Protein AF-A0A329RDZ4-F1 (afdb_monomer)

Secondary structure (DSSP, 8-state):
-PPS-----HHHHHHHHHHHHHTEETTEE-TTHHHHHHHHHT--HHHHHHHHHHHHHH--

Radius of gyration: 11.23 Å; Cα contacts (8 Å, |Δi|>4): 38; chains: 1; bounding box: 34×18×22 Å

Structure (mmCIF, N/CA/C/O backbone):
data_AF-A0A329RDZ4-F1
#
_entry.id   AF-A0A329RDZ4-F1
#
loop_
_atom_site.group_PDB
_atom_site.id
_atom_site.type_symbol
_atom_site.label_atom_id
_atom_site.label_alt_id
_atom_site.label_comp_id
_atom_site.label_asym_id
_atom_site.label_entity_id
_atom_site.label_seq_id
_atom_site.pdbx_PDB_ins_code
_atom_site.Cartn_x
_atom_site.Cartn_y
_atom_site.Cartn_z
_atom_site.occupancy
_atom_site.B_iso_or_equiv
_atom_site.auth_seq_id
_atom_site.auth_comp_id
_atom_site.auth_asym_id
_atom_site.auth_atom_id
_atom_site.pdbx_PDB_model_num
ATOM 1 N N . MET A 1 1 ? -24.434 4.514 10.493 1.00 39.34 1 MET A N 1
ATOM 2 C CA . MET A 1 1 ? -23.690 5.340 9.516 1.00 39.34 1 MET A CA 1
ATOM 3 C C . MET A 1 1 ? -22.206 5.111 9.762 1.00 39.34 1 MET A C 1
ATOM 5 O O . MET A 1 1 ? -21.777 5.466 10.853 1.00 39.34 1 MET A O 1
ATOM 9 N N . PRO A 1 2 ? -21.431 4.452 8.880 1.00 41.62 2 PRO A N 1
ATOM 10 C CA . PRO A 1 2 ? -19.999 4.314 9.117 1.00 41.62 2 PRO A CA 1
ATOM 11 C C . PRO A 1 2 ? -19.318 5.656 8.810 1.00 41.62 2 PRO A C 1
ATOM 13 O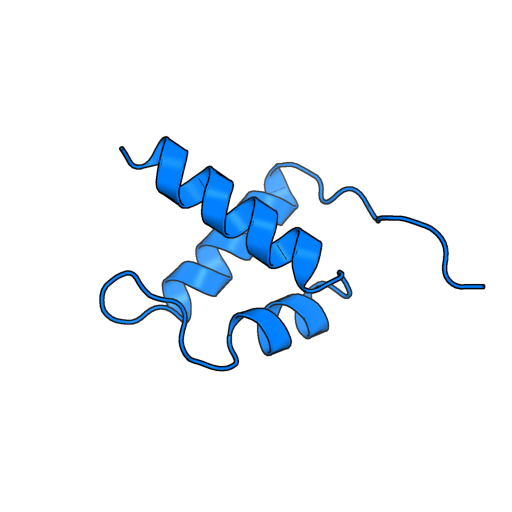 O . PRO A 1 2 ? -19.564 6.272 7.775 1.00 41.62 2 PRO A O 1
ATOM 16 N N . SER A 1 3 ? -18.542 6.130 9.777 1.00 46.66 3 SER A N 1
ATOM 17 C CA . SER A 1 3 ? -17.869 7.427 9.842 1.00 46.66 3 SER A CA 1
ATOM 18 C C . SER A 1 3 ? -16.768 7.600 8.780 1.00 46.66 3 SER A C 1
ATOM 20 O O . SER A 1 3 ? -16.225 6.615 8.272 1.00 46.66 3 SER A O 1
ATOM 22 N N . PRO A 1 4 ? -16.430 8.854 8.416 1.00 54.53 4 PRO A N 1
ATOM 23 C CA . PRO A 1 4 ? -15.502 9.148 7.336 1.00 54.53 4 PRO A CA 1
ATOM 24 C C . PRO A 1 4 ? -14.055 8.895 7.776 1.00 54.53 4 PRO A C 1
ATOM 26 O O . PRO A 1 4 ? -13.584 9.460 8.757 1.00 54.53 4 PRO A O 1
ATOM 29 N N . THR A 1 5 ? -13.351 8.071 6.998 1.00 57.28 5 THR A N 1
ATOM 30 C CA . THR A 1 5 ? -11.886 8.074 6.850 1.00 57.28 5 THR A CA 1
ATOM 31 C C . THR A 1 5 ? -11.082 7.985 8.154 1.00 57.28 5 THR A C 1
ATOM 33 O O . THR A 1 5 ? -10.629 9.000 8.678 1.00 57.28 5 THR A O 1
ATOM 36 N N . GLN A 1 6 ? -10.787 6.762 8.617 1.00 57.19 6 GLN A N 1
ATOM 37 C CA . GLN A 1 6 ? -9.570 6.551 9.411 1.00 57.19 6 GLN A CA 1
ATOM 38 C C . GLN A 1 6 ? -8.389 7.067 8.580 1.00 57.19 6 GLN A C 1
ATOM 40 O O . GLN A 1 6 ? -8.031 6.487 7.551 1.00 57.19 6 GLN A O 1
ATOM 45 N N . ASN A 1 7 ? -7.834 8.207 8.985 1.00 60.75 7 ASN A N 1
ATOM 46 C CA . ASN A 1 7 ? -6.568 8.683 8.463 1.00 60.75 7 ASN A CA 1
ATOM 47 C C . ASN A 1 7 ? -5.504 7.691 8.933 1.00 60.75 7 ASN A C 1
ATOM 49 O O . ASN A 1 7 ? -5.133 7.714 10.100 1.00 60.75 7 ASN A O 1
ATOM 53 N N . LEU A 1 8 ? -5.056 6.812 8.031 1.00 66.81 8 LEU A N 1
ATOM 54 C CA . LEU A 1 8 ? -3.882 5.970 8.268 1.00 66.81 8 LEU A CA 1
ATOM 55 C C . LEU A 1 8 ? -2.731 6.879 8.689 1.00 66.81 8 LEU A C 1
ATOM 57 O O . LEU A 1 8 ? -2.470 7.873 7.997 1.00 66.81 8 LEU A O 1
ATOM 61 N N . SER A 1 9 ? -2.066 6.548 9.790 1.00 72.75 9 SER A N 1
ATOM 62 C CA . SER A 1 9 ? -0.822 7.214 10.189 1.00 72.75 9 SER A CA 1
ATOM 63 C C . SER A 1 9 ? 0.255 6.967 9.130 1.00 72.75 9 SER A C 1
ATOM 65 O O . SER A 1 9 ? 0.159 5.995 8.380 1.00 72.75 9 SER A O 1
ATOM 67 N N . ASP A 1 10 ? 1.286 7.809 9.047 1.00 75.81 10 ASP A N 1
ATOM 68 C CA . ASP A 1 10 ? 2.365 7.617 8.064 1.00 75.81 10 ASP A CA 1
ATOM 69 C C . ASP A 1 10 ? 2.984 6.214 8.146 1.00 75.81 10 ASP A C 1
ATOM 71 O O . ASP A 1 10 ? 3.063 5.527 7.133 1.00 75.81 10 ASP A O 1
ATOM 75 N N . SER A 1 11 ? 3.220 5.700 9.356 1.00 77.56 11 SER A N 1
ATOM 76 C CA . SER A 1 11 ? 3.704 4.327 9.557 1.00 77.56 11 SER A CA 1
ATOM 77 C C . SER A 1 11 ? 2.744 3.245 9.039 1.00 77.56 11 SER A C 1
ATOM 79 O O . SER A 1 11 ? 3.180 2.197 8.566 1.00 77.56 11 SER A O 1
ATOM 81 N N . GLU A 1 12 ? 1.427 3.472 9.103 1.00 78.44 12 GLU A N 1
ATOM 82 C CA . GLU A 1 12 ? 0.447 2.533 8.545 1.00 78.44 12 GLU A CA 1
ATOM 83 C C . GLU A 1 12 ? 0.381 2.635 7.017 1.00 78.44 12 GLU A C 1
ATOM 85 O O . GLU A 1 12 ? 0.162 1.627 6.342 1.00 78.44 12 GLU A O 1
ATOM 90 N N . ARG A 1 13 ? 0.603 3.830 6.448 1.00 79.81 13 ARG A N 1
ATOM 91 C CA . ARG A 1 13 ? 0.742 3.996 4.994 1.00 79.81 13 ARG A CA 1
ATOM 92 C C . ARG A 1 13 ? 1.965 3.248 4.487 1.00 79.81 13 ARG A C 1
ATOM 94 O O . ARG A 1 13 ? 1.826 2.535 3.499 1.00 79.81 13 ARG A O 1
ATOM 101 N N . ASP A 1 14 ? 3.094 3.326 5.185 1.00 80.25 14 ASP A N 1
ATOM 102 C CA . ASP A 1 14 ? 4.298 2.568 4.831 1.00 80.25 14 ASP A CA 1
ATOM 103 C C . ASP A 1 14 ? 4.039 1.062 4.869 1.00 80.25 14 ASP A C 1
ATOM 105 O O . ASP A 1 14 ? 4.350 0.351 3.915 1.00 80.25 14 ASP A O 1
ATOM 109 N N . GLN A 1 15 ? 3.371 0.557 5.910 1.00 83.44 15 GLN A N 1
ATOM 110 C CA . GLN A 1 15 ? 3.005 -0.862 5.969 1.00 83.44 15 GLN A CA 1
ATOM 111 C C . GLN A 1 15 ? 2.045 -1.284 4.849 1.00 83.44 15 GLN A C 1
ATOM 113 O O . GLN A 1 15 ? 2.165 -2.396 4.320 1.00 83.44 15 GLN A O 1
ATOM 118 N N . VAL A 1 16 ? 1.099 -0.419 4.469 1.00 82.25 16 VAL A N 1
ATOM 119 C CA . VAL A 1 16 ? 0.210 -0.637 3.318 1.00 82.25 16 VAL A CA 1
ATOM 120 C C . VAL A 1 16 ? 1.014 -0.692 2.021 1.00 82.25 16 VAL A C 1
ATOM 122 O O . VAL A 1 16 ? 0.776 -1.588 1.211 1.00 82.25 16 VAL A O 1
ATOM 125 N N . VAL A 1 17 ? 1.965 0.223 1.828 1.00 80.94 17 VAL A N 1
ATOM 126 C CA . VAL A 1 17 ? 2.834 0.276 0.644 1.00 80.94 17 VAL A CA 1
ATOM 127 C C . VAL A 1 17 ? 3.718 -0.963 0.572 1.00 80.94 17 VAL A C 1
ATOM 129 O O . VAL A 1 17 ? 3.720 -1.623 -0.461 1.00 80.94 17 VAL A O 1
ATOM 132 N N . VAL A 1 18 ? 4.367 -1.360 1.670 1.00 83.75 18 VAL A N 1
ATOM 133 C CA . VAL A 1 18 ? 5.173 -2.591 1.752 1.00 83.75 18 VAL A CA 1
ATOM 134 C C . VAL A 1 18 ? 4.323 -3.829 1.467 1.00 83.75 18 VAL A C 1
ATOM 136 O O . VAL A 1 18 ? 4.729 -4.689 0.690 1.00 83.75 18 VAL A O 1
ATOM 139 N N . SER A 1 19 ? 3.116 -3.911 2.033 1.00 82.88 19 SER A N 1
ATOM 140 C CA . SER A 1 19 ? 2.197 -5.027 1.766 1.00 82.88 19 SER A CA 1
ATOM 141 C C . SER A 1 19 ? 1.763 -5.063 0.297 1.00 82.88 19 SER A C 1
ATOM 143 O O . SER A 1 19 ? 1.685 -6.132 -0.304 1.00 82.88 19 SER A O 1
ATOM 145 N N . LEU A 1 20 ? 1.494 -3.902 -0.307 1.00 80.69 20 LEU A N 1
ATOM 146 C CA . LEU A 1 20 ? 1.166 -3.800 -1.728 1.00 80.69 20 LEU A CA 1
ATOM 147 C C . LEU A 1 20 ? 2.359 -4.134 -2.620 1.00 80.69 20 LEU A C 1
ATOM 149 O O . LEU A 1 20 ? 2.146 -4.770 -3.646 1.00 80.69 20 LEU A O 1
ATOM 153 N N . LEU A 1 21 ? 3.577 -3.745 -2.242 1.00 80.38 21 LEU A N 1
ATOM 154 C CA . LEU A 1 21 ? 4.825 -4.097 -2.923 1.00 80.38 21 LEU A CA 1
ATOM 155 C C . LEU A 1 21 ? 5.056 -5.609 -2.890 1.00 80.38 21 LEU A C 1
ATOM 157 O O . LEU A 1 21 ? 5.301 -6.200 -3.933 1.00 80.38 21 LEU A O 1
ATOM 161 N N . GLN A 1 22 ? 4.868 -6.254 -1.735 1.00 80.75 22 GLN A N 1
ATOM 162 C CA . GLN A 1 22 ? 4.934 -7.717 -1.607 1.00 80.75 22 GLN A CA 1
ATOM 163 C C . GLN A 1 22 ? 3.878 -8.436 -2.460 1.00 80.75 22 GLN A C 1
ATOM 165 O O . GLN A 1 22 ? 4.103 -9.549 -2.928 1.00 80.75 22 GLN A O 1
ATOM 170 N N . CYS A 1 23 ? 2.717 -7.809 -2.668 1.00 74.00 23 CYS A N 1
ATOM 171 C CA . CYS A 1 23 ? 1.654 -8.313 -3.538 1.00 74.00 23 CYS A CA 1
ATOM 172 C C . CYS A 1 23 ? 1.719 -7.764 -4.977 1.00 74.00 23 CYS A C 1
ATOM 174 O O . CYS A 1 23 ? 0.800 -8.024 -5.765 1.00 74.00 23 CYS A O 1
ATOM 176 N N . SER A 1 24 ? 2.748 -6.988 -5.322 1.00 75.00 24 SER A N 1
ATOM 177 C CA . SER A 1 24 ? 2.968 -6.462 -6.667 1.00 75.00 24 SER A CA 1
ATOM 178 C C . SER A 1 24 ? 3.929 -7.365 -7.417 1.00 75.00 24 SER A C 1
ATOM 180 O O . SER A 1 24 ? 4.946 -7.794 -6.884 1.00 75.00 24 SER A O 1
ATOM 182 N N . VAL A 1 25 ? 3.606 -7.633 -8.676 1.00 67.38 25 VAL A N 1
ATOM 183 C CA . VAL A 1 25 ? 4.504 -8.298 -9.622 1.00 67.38 25 VAL A CA 1
ATOM 184 C C . VAL A 1 25 ? 4.704 -7.297 -10.755 1.00 67.38 25 VAL A C 1
ATOM 186 O O . VAL A 1 25 ? 3.726 -6.709 -11.220 1.00 67.38 25 VAL A O 1
ATOM 189 N N . ASP A 1 26 ? 5.957 -7.005 -11.107 1.00 67.38 26 ASP A N 1
ATOM 190 C CA . ASP A 1 26 ? 6.326 -6.005 -12.127 1.00 67.38 26 ASP A CA 1
ATOM 191 C C . ASP A 1 26 ? 5.827 -4.568 -11.849 1.00 67.38 26 ASP A C 1
ATOM 193 O O . ASP A 1 26 ? 5.441 -3.824 -12.750 1.00 67.38 26 ASP A O 1
ATOM 197 N N . GLY A 1 27 ? 5.796 -4.149 -10.577 1.00 66.31 27 GLY A N 1
ATOM 198 C CA . GLY A 1 27 ? 5.411 -2.776 -10.203 1.00 66.31 27 GLY A CA 1
ATOM 199 C C . GLY A 1 27 ? 3.912 -2.472 -10.349 1.00 66.31 27 GLY A C 1
ATOM 200 O O . GLY A 1 27 ? 3.502 -1.299 -10.329 1.00 66.31 27 GLY A O 1
ATOM 201 N N . VAL A 1 28 ? 3.089 -3.519 -10.488 1.00 71.00 28 VAL A N 1
ATOM 202 C CA . VAL A 1 28 ? 1.626 -3.442 -10.493 1.00 71.00 28 VAL A CA 1
ATOM 203 C C . VAL A 1 28 ? 1.063 -4.344 -9.388 1.00 71.00 28 VAL A C 1
ATOM 205 O O . VAL A 1 28 ? 1.343 -5.546 -9.378 1.00 71.00 28 VAL A O 1
ATOM 208 N N . PRO A 1 29 ? 0.224 -3.814 -8.475 1.00 73.69 29 PRO A N 1
ATOM 209 C CA . PRO A 1 29 ? -0.446 -4.633 -7.478 1.00 73.69 29 PRO A CA 1
ATOM 210 C C . PRO A 1 29 ? -1.313 -5.676 -8.166 1.00 73.69 29 PRO A C 1
ATOM 212 O O . PRO A 1 29 ? -2.113 -5.343 -9.050 1.00 73.69 29 PRO A O 1
ATOM 215 N N . ARG A 1 30 ? -1.201 -6.936 -7.736 1.00 76.38 30 ARG A N 1
ATOM 216 C CA . ARG A 1 30 ? -2.025 -8.022 -8.270 1.00 76.38 30 ARG A CA 1
ATOM 217 C C . ARG A 1 30 ? -3.509 -7.647 -8.213 1.00 76.38 30 ARG A C 1
ATOM 219 O O . ARG A 1 30 ? -3.979 -7.007 -7.268 1.00 76.38 30 ARG A O 1
ATOM 226 N N . ARG A 1 31 ? -4.286 -8.063 -9.218 1.00 70.56 31 ARG A N 1
ATOM 227 C CA . ARG A 1 31 ? -5.736 -7.817 -9.271 1.00 70.56 31 ARG A CA 1
ATOM 228 C C . ARG A 1 31 ? -6.407 -8.445 -8.042 1.00 70.56 31 ARG A C 1
ATOM 230 O O . ARG A 1 31 ? -6.563 -9.655 -7.975 1.00 70.56 31 ARG A O 1
ATOM 237 N N . GLY A 1 32 ? -6.786 -7.611 -7.073 1.00 76.56 32 GLY A N 1
ATOM 238 C CA . GLY A 1 32 ? -7.325 -8.054 -5.780 1.00 76.56 32 GLY A CA 1
ATOM 239 C C . GLY A 1 32 ? -6.481 -7.651 -4.568 1.00 76.56 32 GLY A C 1
ATOM 240 O O . GLY A 1 32 ? -7.057 -7.488 -3.497 1.00 76.56 32 GLY A O 1
ATOM 241 N N . ALA A 1 33 ? -5.194 -7.338 -4.745 1.00 80.38 33 ALA A N 1
ATOM 242 C CA . ALA A 1 33 ? -4.291 -6.927 -3.666 1.00 80.38 33 ALA A CA 1
ATOM 243 C C . ALA A 1 33 ? -4.821 -5.699 -2.912 1.00 80.38 33 ALA A C 1
ATOM 245 O O . ALA A 1 33 ? -4.892 -5.697 -1.692 1.00 80.38 33 ALA A O 1
ATOM 246 N N . ILE A 1 34 ? -5.332 -4.690 -3.629 1.00 80.69 34 ILE A N 1
ATOM 247 C CA . ILE A 1 34 ? -5.975 -3.519 -3.005 1.00 80.69 34 ILE A CA 1
ATOM 248 C C . ILE A 1 34 ? -7.162 -3.929 -2.123 1.00 80.69 34 ILE A C 1
ATOM 250 O O . ILE A 1 34 ? -7.395 -3.307 -1.094 1.00 80.69 34 ILE A O 1
ATOM 254 N N . LYS A 1 35 ? -7.930 -4.955 -2.513 1.00 81.69 35 LYS A N 1
ATOM 255 C CA . LYS A 1 35 ? -9.077 -5.443 -1.736 1.00 81.69 35 LYS A CA 1
ATOM 256 C C . LYS A 1 35 ? -8.614 -6.232 -0.507 1.00 81.69 35 LYS A C 1
ATOM 258 O O . LYS A 1 35 ? -9.196 -6.048 0.555 1.00 81.69 35 LYS A O 1
ATOM 263 N N . GLU A 1 36 ? -7.583 -7.064 -0.639 1.00 83.06 36 GLU A N 1
ATOM 264 C CA . GLU A 1 36 ? -6.989 -7.803 0.483 1.00 83.06 36 GLU A CA 1
ATOM 265 C C . GLU A 1 36 ? -6.342 -6.869 1.504 1.00 83.06 36 GLU A C 1
ATOM 267 O O . GLU A 1 36 ? -6.637 -6.960 2.692 1.00 83.06 36 GLU A O 1
ATOM 272 N N . VAL A 1 37 ? -5.529 -5.913 1.049 1.00 82.50 37 VAL A N 1
ATOM 273 C CA . VAL A 1 37 ? -4.893 -4.924 1.926 1.00 82.50 37 VAL A CA 1
ATOM 274 C C . VAL A 1 37 ? -5.955 -4.011 2.551 1.00 82.50 37 VAL A C 1
ATOM 276 O O . VAL A 1 37 ? -5.923 -3.785 3.756 1.00 82.50 37 VAL A O 1
ATOM 279 N N . ALA A 1 38 ? -6.970 -3.574 1.798 1.00 83.06 38 ALA A N 1
ATOM 280 C CA . ALA A 1 38 ? -8.105 -2.837 2.367 1.00 83.06 38 ALA A CA 1
ATOM 281 C C . ALA A 1 38 ? -8.811 -3.623 3.484 1.00 83.06 38 ALA A C 1
ATOM 283 O O . ALA A 1 38 ? -9.107 -3.061 4.535 1.00 83.06 38 ALA A O 1
ATOM 284 N N . ALA A 1 39 ? -9.042 -4.926 3.288 1.00 83.00 39 ALA A N 1
ATOM 285 C CA . ALA A 1 39 ? -9.646 -5.781 4.306 1.00 83.00 39 ALA A CA 1
ATOM 286 C C . ALA A 1 39 ? -8.733 -5.956 5.532 1.00 83.00 39 ALA A C 1
ATOM 288 O O . ALA A 1 39 ? -9.213 -5.882 6.662 1.00 83.00 39 ALA A O 1
ATOM 289 N N . LYS A 1 40 ? -7.423 -6.129 5.316 1.00 82.44 40 LYS A N 1
ATOM 290 C CA . LYS A 1 40 ? -6.421 -6.313 6.376 1.00 82.44 40 LYS A CA 1
ATOM 291 C C . LYS A 1 40 ? -6.290 -5.081 7.271 1.00 82.44 40 LYS A C 1
ATOM 293 O O . LYS A 1 40 ? -6.250 -5.215 8.488 1.00 82.44 40 LYS A O 1
ATOM 298 N N . PHE A 1 41 ? -6.288 -3.895 6.670 1.00 77.94 41 PHE A N 1
ATOM 299 C CA . PHE A 1 41 ? -6.180 -2.618 7.380 1.00 77.94 41 PHE A CA 1
ATOM 300 C C . PHE A 1 41 ? -7.548 -2.007 7.735 1.00 77.94 41 PHE A C 1
ATOM 302 O O . PHE A 1 41 ? -7.60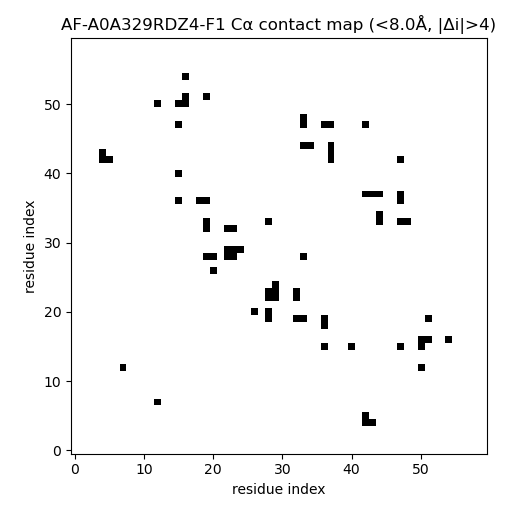3 -0.937 8.327 1.00 77.94 41 PHE A O 1
ATOM 309 N N . ARG A 1 42 ? -8.662 -2.674 7.385 1.00 77.69 42 ARG A N 1
ATOM 310 C CA . ARG A 1 42 ? -10.048 -2.186 7.556 1.00 77.69 42 ARG A CA 1
ATOM 311 C C . ARG A 1 42 ? -10.279 -0.766 7.022 1.00 77.69 42 ARG A C 1
ATOM 313 O O . ARG A 1 42 ? -11.089 -0.014 7.557 1.00 77.69 42 ARG A O 1
ATOM 320 N N . VAL A 1 43 ? -9.604 -0.413 5.935 1.00 79.81 43 VAL A N 1
ATOM 321 C CA . VAL A 1 43 ? -9.724 0.901 5.293 1.00 79.81 43 VAL A CA 1
ATOM 322 C C . VAL A 1 43 ? -10.423 0.804 3.950 1.00 79.81 43 VAL A C 1
ATOM 324 O O . VAL A 1 43 ? -10.461 -0.243 3.305 1.00 79.81 43 VAL A O 1
ATOM 327 N N . ASP A 1 44 ? -10.957 1.934 3.495 1.00 81.75 44 ASP A N 1
ATOM 328 C CA . ASP A 1 44 ? -11.572 2.002 2.181 1.00 81.75 44 ASP A CA 1
ATOM 329 C C . ASP A 1 44 ? -10.540 1.770 1.065 1.00 81.75 44 ASP A C 1
ATOM 331 O O . ASP A 1 44 ? -9.388 2.221 1.118 1.00 81.75 44 ASP A O 1
ATOM 335 N N . ARG A 1 45 ? -10.979 1.107 -0.008 1.00 80.19 45 ARG A N 1
ATOM 336 C CA . ARG A 1 45 ? -10.148 0.841 -1.192 1.00 80.19 45 ARG A CA 1
ATOM 337 C C . ARG A 1 45 ? -9.639 2.136 -1.831 1.00 80.19 45 ARG A C 1
ATOM 339 O O . ARG A 1 45 ? -8.565 2.122 -2.440 1.00 80.19 45 ARG A O 1
ATOM 346 N N . ARG A 1 46 ? -10.366 3.254 -1.694 1.00 81.44 46 ARG A N 1
ATOM 347 C CA . ARG A 1 46 ? -9.912 4.584 -2.129 1.00 81.44 46 A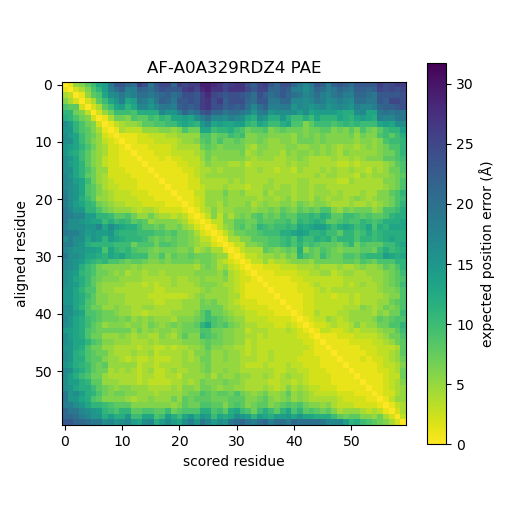RG A CA 1
ATOM 348 C C . ARG A 1 46 ? -8.703 5.058 -1.336 1.00 81.44 46 ARG A C 1
ATOM 350 O O . ARG A 1 46 ? -7.811 5.642 -1.944 1.00 81.44 46 ARG A O 1
ATOM 357 N N . THR A 1 47 ? -8.641 4.794 -0.032 1.00 80.88 47 THR A N 1
ATOM 358 C CA . THR A 1 47 ? -7.489 5.164 0.803 1.00 80.88 47 THR A CA 1
ATOM 359 C C . THR A 1 47 ? -6.250 4.403 0.351 1.00 80.88 47 THR A C 1
ATOM 361 O O . THR A 1 47 ? -5.245 5.027 0.024 1.00 80.88 47 THR A O 1
ATOM 364 N N . ILE A 1 48 ? -6.359 3.079 0.201 1.00 81.94 48 ILE A N 1
ATOM 365 C CA . ILE A 1 48 ? -5.273 2.233 -0.318 1.00 81.94 48 ILE A CA 1
ATOM 366 C C . ILE A 1 48 ? -4.828 2.697 -1.715 1.00 81.94 48 ILE A C 1
ATOM 368 O O . ILE A 1 48 ? -3.637 2.829 -1.982 1.00 81.94 48 ILE A O 1
ATOM 372 N N . SER A 1 49 ? -5.778 3.015 -2.602 1.00 81.88 49 S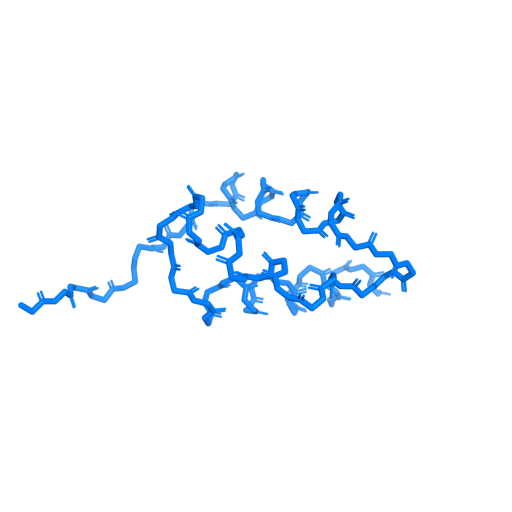ER A N 1
ATOM 373 C CA . SER A 1 49 ? -5.466 3.499 -3.956 1.00 81.88 49 SER A CA 1
ATOM 374 C C . SER A 1 49 ? -4.766 4.862 -3.953 1.00 81.88 49 SER A C 1
ATOM 376 O O . SER A 1 49 ? -3.889 5.097 -4.782 1.00 81.88 49 SER A O 1
ATOM 378 N N . ARG A 1 50 ? -5.141 5.775 -3.044 1.00 82.94 50 ARG A N 1
ATOM 379 C CA . ARG A 1 50 ? -4.474 7.079 -2.886 1.00 82.94 50 ARG A CA 1
ATOM 380 C C . ARG A 1 50 ? -3.059 6.914 -2.345 1.00 82.94 50 ARG A C 1
ATOM 382 O O . ARG A 1 50 ? -2.157 7.549 -2.876 1.00 82.94 50 ARG A O 1
ATOM 389 N N . VAL A 1 51 ? -2.873 6.050 -1.347 1.00 83.31 51 VAL A N 1
ATOM 390 C CA . VAL A 1 51 ? -1.554 5.725 -0.784 1.00 83.31 51 VAL A CA 1
ATOM 391 C C . VAL A 1 51 ? -0.645 5.141 -1.865 1.00 83.31 51 VAL A C 1
ATOM 393 O O . VAL A 1 51 ? 0.455 5.643 -2.059 1.00 83.31 51 VAL A O 1
ATOM 396 N N . TRP A 1 52 ? -1.137 4.179 -2.649 1.00 81.44 52 TRP A N 1
ATOM 397 C CA . TRP A 1 52 ? -0.376 3.596 -3.756 1.00 81.44 52 TRP A CA 1
ATOM 398 C C . TRP A 1 52 ? 0.023 4.624 -4.820 1.00 81.44 52 TRP A C 1
ATOM 400 O O . TRP A 1 52 ? 1.169 4.659 -5.256 1.00 81.44 52 TRP A O 1
ATOM 410 N N . LYS A 1 53 ? -0.912 5.495 -5.229 1.00 82.50 53 LYS A N 1
ATOM 411 C CA . LYS A 1 53 ? -0.614 6.575 -6.183 1.00 82.50 53 LYS A CA 1
ATOM 412 C C . LYS A 1 53 ? 0.432 7.551 -5.649 1.00 82.50 53 LYS A C 1
ATOM 414 O O . LYS A 1 53 ? 1.253 8.011 -6.431 1.00 82.50 53 LYS A O 1
ATOM 419 N N . LYS A 1 54 ? 0.381 7.875 -4.353 1.00 81.56 54 LYS A N 1
ATOM 420 C CA . LYS A 1 54 ? 1.354 8.765 -3.715 1.00 81.56 54 LYS A CA 1
ATOM 421 C C . LYS A 1 54 ? 2.738 8.109 -3.667 1.00 81.56 54 LYS A C 1
ATOM 423 O O . LYS A 1 54 ? 3.686 8.727 -4.119 1.00 81.56 54 LYS A O 1
ATOM 428 N N . ALA A 1 55 ? 2.818 6.843 -3.253 1.00 78.44 55 ALA A N 1
ATOM 429 C CA . ALA A 1 55 ? 4.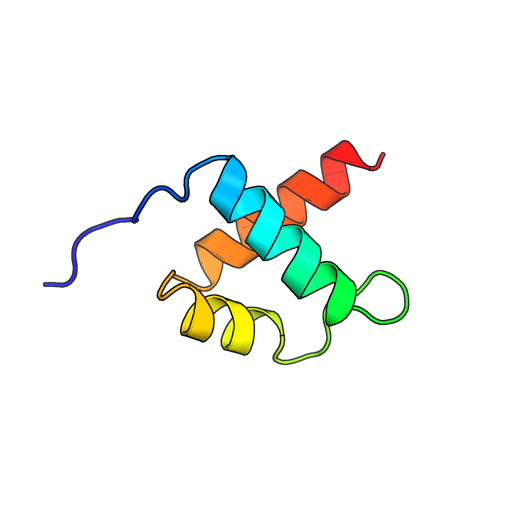068 6.081 -3.235 1.00 78.44 55 ALA A CA 1
ATOM 430 C C . ALA A 1 55 ? 4.720 5.991 -4.627 1.00 78.44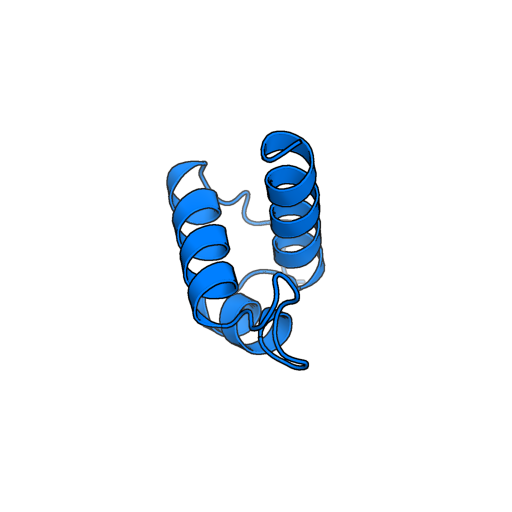 55 ALA A C 1
ATOM 432 O O . ALA A 1 55 ? 5.895 6.288 -4.774 1.00 78.44 55 ALA A O 1
ATOM 433 N N . LYS A 1 56 ? 3.936 5.693 -5.673 1.00 76.69 56 LYS A N 1
ATOM 434 C CA . LYS A 1 56 ? 4.397 5.707 -7.077 1.00 76.69 56 LYS A CA 1
ATOM 435 C C . LYS A 1 56 ? 4.959 7.056 -7.538 1.00 76.69 56 LYS A C 1
ATOM 437 O O . LYS A 1 56 ? 5.786 7.074 -8.436 1.00 76.69 56 LYS A O 1
ATOM 442 N N . ALA A 1 57 ? 4.434 8.164 -7.016 1.00 75.88 57 ALA A N 1
ATOM 443 C CA . ALA A 1 57 ? 4.886 9.507 -7.375 1.00 75.88 57 ALA A CA 1
ATOM 444 C C . ALA A 1 57 ? 6.149 9.922 -6.608 1.00 75.88 57 ALA A C 1
ATOM 446 O O . ALA A 1 57 ? 6.861 10.804 -7.062 1.00 75.88 57 ALA A O 1
ATOM 447 N N . GLU A 1 58 ? 6.395 9.307 -5.453 1.00 65.94 58 GLU A N 1
ATOM 448 C CA . GLU A 1 58 ? 7.572 9.532 -4.607 1.00 65.94 58 GLU A CA 1
ATOM 449 C C . GLU A 1 58 ? 8.761 8.647 -5.035 1.00 65.94 58 GLU A C 1
ATOM 451 O O . GLU A 1 58 ? 9.902 8.953 -4.718 1.00 65.94 58 GLU A O 1
ATOM 456 N N . GLU A 1 59 ? 8.499 7.583 -5.805 1.00 56.75 59 GLU A N 1
ATOM 457 C CA . GLU A 1 59 ? 9.505 6.725 -6.455 1.00 56.75 59 GLU A CA 1
ATOM 458 C C . GLU A 1 59 ? 10.015 7.263 -7.818 1.00 56.75 59 GLU A C 1
ATOM 460 O O . GLU A 1 59 ? 10.792 6.576 -8.482 1.00 56.75 59 GLU A O 1
ATOM 465 N N . ALA A 1 60 ? 9.563 8.450 -8.258 1.00 46.19 60 ALA A N 1
ATOM 466 C CA . ALA A 1 60 ? 9.928 9.102 -9.528 1.00 46.19 60 ALA A CA 1
ATOM 467 C C . ALA A 1 60 ? 10.855 10.306 -9.311 1.00 46.19 60 ALA A C 1
ATOM 469 O O 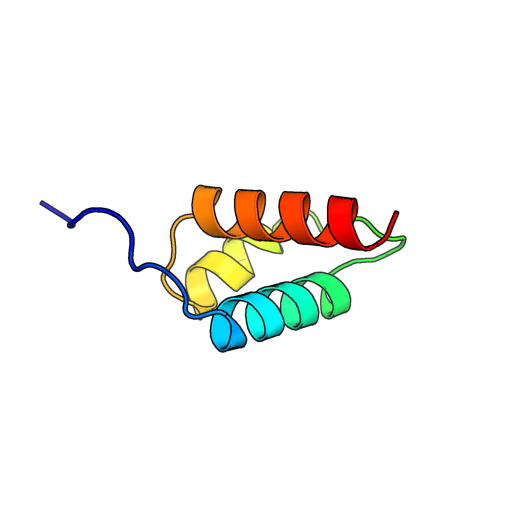. 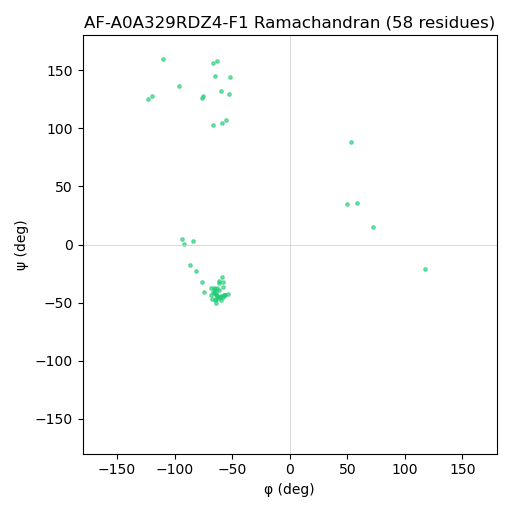ALA A 1 60 ? 11.781 10.477 -10.137 1.00 46.19 60 ALA A O 1
#

Nearest PDB structures (foldseek):
  2rn7-assembly1_A  TM=7.616E-01  e=2.211E+00  Shigella flexneri
  1mnm-assembly1_C  TM=5.967E-01  e=2.078E+00  Saccharomyces cerevisiae
  7yb4-assembly1_A  TM=6.356E-01 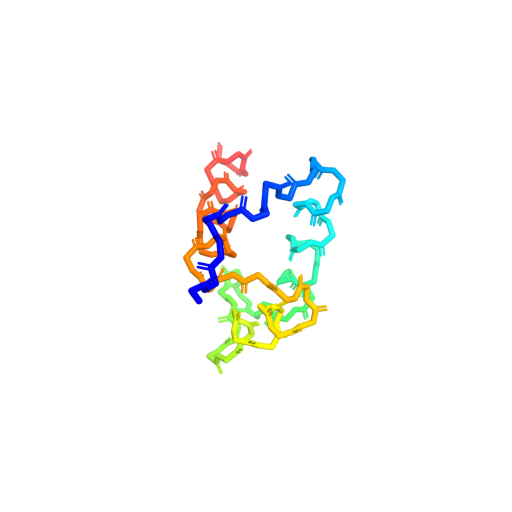 e=4.669E+00  Drosophila melanogaster
  1du6-assembly1_A  TM=6.377E-01  e=7.685E+00  Mus musculus

pLDDT: mean 74.24, std 11.11, range [39.34, 83.75]

Sequence (60 aa):
MPSPTQNLSDSERDQVVVSLLQCSVDGVPRRGAIKEVAAKFRVDRRTISRVWKKAKAEEA

Mean predicted aligned error: 7.59 Å

InterPro domains:
  IPR056671 Domain of unknown function DUF7769 [PF24964] (8-59)

Organism: NCBI:txid29920

Foldseek 3Di:
DDDDDPPQDPVSLVVLQVQQVVCDDPLHRPDCSLVVSCVVVVHDSVNSVVSSVVVVVVVD

Solvent-accessible surface area (backbone atoms only — not comparable to full-atom values): 3690 Å² total; per-residue (Å²): 131,89,76,86,71,86,75,69,50,71,72,52,47,50,52,50,47,52,54,42,53,75,43,28,61,94,92,38,62,38,96,56,39,58,59,52,51,18,61,75,71,73,45,57,57,68,56,52,51,52,50,49,54,50,52,61,62,73,77,108